Protein AF-A0A848W5E0-F1 (afdb_monomer)

Sequence (65 aa):
PREREVLECLLSGLPNKLIGDKLGISPRTVEVHRARLMLKTQAKSLAHLIQLAFQAGLLPENGET

pLDDT: mean 77.61, std 11.78, range [41.25, 89.38]

Radius of gyration: 11.64 Å; Cα contacts (8 Å, |Δi|>4): 52; chains: 1; bounding box: 29×23×33 Å

Secondary structure (DSSP, 8-state):
-HHHHHHHHHHTT--HHHHHHHHTS-HHHHHHHHHHHHHHHT-SSHHHHHHHHHHTT-S------

Structure (mmCIF, N/CA/C/O backbone):
data_AF-A0A848W5E0-F1
#
_entry.id   AF-A0A848W5E0-F1
#
loop_
_atom_site.group_PDB
_atom_site.id
_atom_site.type_symbol
_atom_site.label_atom_id
_atom_site.label_alt_id
_atom_site.label_comp_id
_atom_site.label_asym_id
_atom_site.label_entity_id
_atom_site.label_seq_id
_atom_site.pdbx_PDB_ins_code
_atom_site.Cartn_x
_atom_site.Cartn_y
_atom_site.Cartn_z
_atom_site.occupancy
_atom_site.B_iso_or_equiv
_atom_site.auth_seq_id
_atom_site.auth_comp_id
_atom_site.auth_asym_id
_atom_site.auth_atom_id
_atom_site.pdbx_PDB_model_num
ATOM 1 N N . PRO A 1 1 ? 1.607 11.481 3.184 1.00 60.72 1 PRO A N 1
ATOM 2 C CA . PRO A 1 1 ? 2.731 10.621 2.731 1.00 60.72 1 PRO A CA 1
ATOM 3 C C . PRO A 1 1 ? 2.170 9.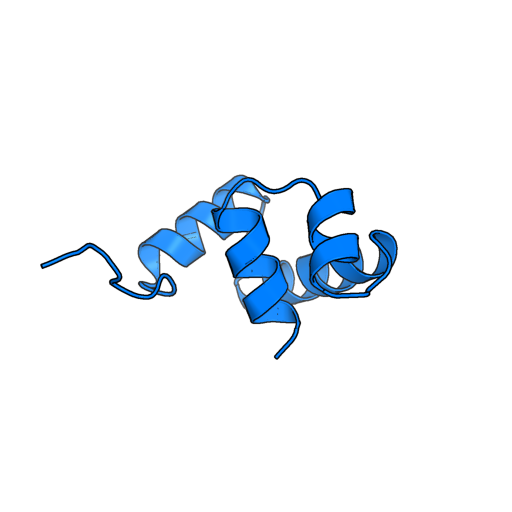611 1.737 1.00 60.72 1 PRO A C 1
ATOM 5 O O . PRO A 1 1 ? 1.604 8.608 2.153 1.00 60.72 1 PRO A O 1
ATOM 8 N N . ARG A 1 2 ? 2.263 9.924 0.440 1.00 72.88 2 ARG A N 1
ATOM 9 C CA . ARG A 1 2 ? 1.475 9.272 -0.621 1.00 72.88 2 ARG A CA 1
ATOM 10 C C . ARG A 1 2 ? 1.581 7.746 -0.663 1.00 72.88 2 ARG A C 1
ATOM 12 O O . ARG A 1 2 ? 0.623 7.088 -1.033 1.00 72.88 2 ARG A O 1
ATOM 19 N N . GLU A 1 3 ? 2.703 7.167 -0.240 1.00 78.69 3 GLU A N 1
ATOM 20 C CA . GLU A 1 3 ? 2.858 5.709 -0.111 1.00 78.69 3 GLU A CA 1
ATOM 21 C C . GLU A 1 3 ? 1.869 5.089 0.892 1.00 78.69 3 GLU A C 1
ATOM 23 O O . GLU A 1 3 ? 1.282 4.048 0.618 1.00 78.69 3 GLU A O 1
ATOM 28 N N . ARG A 1 4 ? 1.625 5.742 2.030 1.00 77.88 4 ARG A N 1
ATOM 29 C CA . ARG A 1 4 ? 0.655 5.265 3.025 1.00 77.88 4 ARG A CA 1
ATOM 30 C C . ARG A 1 4 ? -0.770 5.315 2.479 1.00 77.88 4 ARG A C 1
ATOM 32 O O . ARG A 1 4 ? -1.481 4.330 2.572 1.00 77.88 4 ARG A O 1
ATOM 39 N N . GLU A 1 5 ? -1.129 6.399 1.801 1.00 83.62 5 GLU A N 1
ATOM 40 C CA . GLU A 1 5 ? -2.470 6.547 1.225 1.00 83.62 5 GLU A CA 1
ATOM 41 C C . GLU A 1 5 ? -2.718 5.560 0.070 1.00 83.62 5 GLU A C 1
ATOM 43 O O . GLU A 1 5 ? -3.809 5.006 -0.068 1.00 83.62 5 GLU A O 1
ATOM 48 N N . VAL A 1 6 ? -1.689 5.286 -0.746 1.00 84.06 6 VAL A N 1
ATOM 49 C CA . VAL A 1 6 ? -1.732 4.219 -1.759 1.00 84.06 6 VAL A CA 1
ATOM 50 C C . VAL A 1 6 ? -1.940 2.860 -1.093 1.00 84.06 6 VAL A C 1
ATOM 52 O O . VAL A 1 6 ? -2.752 2.071 -1.572 1.00 84.06 6 VAL A O 1
ATOM 55 N N . LEU A 1 7 ? -1.227 2.585 0.002 1.00 80.44 7 LEU A N 1
ATOM 56 C CA . LEU A 1 7 ? -1.378 1.354 0.773 1.00 80.44 7 LEU A CA 1
ATOM 57 C C . LEU A 1 7 ? -2.797 1.223 1.345 1.00 80.44 7 LEU A C 1
ATOM 59 O O . LEU A 1 7 ? -3.414 0.184 1.160 1.00 80.44 7 LEU A O 1
ATOM 63 N N . GLU A 1 8 ? -3.349 2.271 1.952 1.00 82.31 8 GLU A N 1
ATOM 64 C CA . GLU A 1 8 ? -4.721 2.285 2.483 1.00 82.31 8 GLU A CA 1
ATOM 65 C C . GLU A 1 8 ? -5.771 2.036 1.396 1.00 82.31 8 GLU A C 1
ATOM 67 O O . GLU A 1 8 ? -6.712 1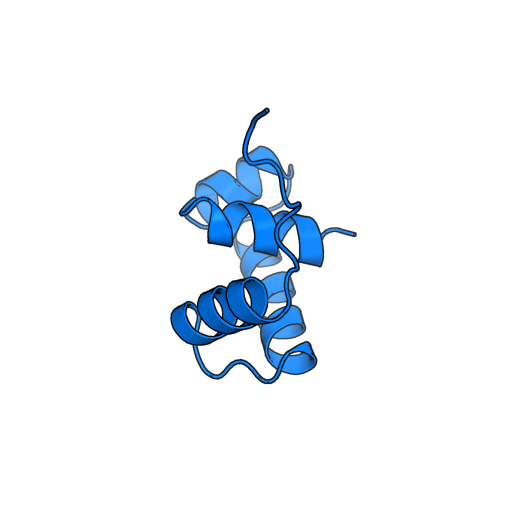.263 1.588 1.00 82.31 8 GLU A O 1
ATOM 72 N N . CYS A 1 9 ? -5.593 2.628 0.212 1.00 84.19 9 CYS A N 1
ATOM 73 C CA . CYS A 1 9 ? -6.507 2.375 -0.894 1.00 84.19 9 CYS A CA 1
ATOM 74 C C . CYS A 1 9 ? -6.380 0.939 -1.435 1.00 84.19 9 CYS A C 1
ATOM 76 O O . CYS A 1 9 ? -7.392 0.331 -1.781 1.00 84.19 9 CYS A O 1
ATOM 78 N N . LEU A 1 10 ? -5.167 0.373 -1.466 1.00 79.75 10 LEU A N 1
ATOM 79 C CA . LEU A 1 10 ? -4.955 -1.040 -1.806 1.00 79.75 10 LEU A CA 1
ATOM 80 C C . LEU A 1 10 ? -5.598 -1.976 -0.778 1.00 79.75 10 LEU A C 1
ATOM 82 O O . LEU A 1 10 ? -6.182 -2.984 -1.168 1.00 79.75 10 LEU A O 1
ATOM 86 N N . LEU A 1 11 ? -5.516 -1.637 0.511 1.00 78.50 11 LEU A N 1
ATOM 87 C CA . LEU A 1 11 ? -6.161 -2.373 1.601 1.00 78.50 11 LEU A CA 1
ATOM 88 C C . LEU A 1 11 ? -7.689 -2.313 1.506 1.00 78.50 11 LEU A C 1
ATOM 90 O O . LEU A 1 11 ? -8.351 -3.308 1.770 1.00 78.50 11 LEU A O 1
ATOM 94 N N . SER A 1 12 ? -8.240 -1.191 1.035 1.00 80.88 12 SER A N 1
ATOM 95 C CA . SER A 1 12 ? -9.668 -1.064 0.704 1.00 80.88 12 SER A CA 1
ATOM 96 C C . SER A 1 12 ? -10.090 -1.859 -0.543 1.00 80.88 12 SER A C 1
ATOM 98 O O . SER A 1 12 ? -11.248 -1.790 -0.944 1.00 80.88 12 SER A O 1
ATOM 100 N N . GLY A 1 13 ? -9.172 -2.573 -1.207 1.00 80.88 13 GLY A N 1
ATOM 101 C CA . GLY A 1 13 ? -9.465 -3.334 -2.424 1.00 80.88 13 GLY A CA 1
ATOM 102 C C . GLY A 1 13 ? -9.671 -2.466 -3.671 1.00 80.88 13 GLY A C 1
ATOM 103 O O . GLY A 1 13 ? -10.211 -2.942 -4.670 1.00 80.88 13 GLY A O 1
ATOM 104 N N . LEU A 1 14 ? -9.252 -1.195 -3.645 1.00 82.81 14 LEU A N 1
ATOM 105 C CA . LEU A 1 14 ? -9.407 -0.301 -4.789 1.00 82.81 14 LEU A CA 1
ATOM 106 C C . LEU A 1 14 ? -8.394 -0.657 -5.894 1.00 82.81 14 LEU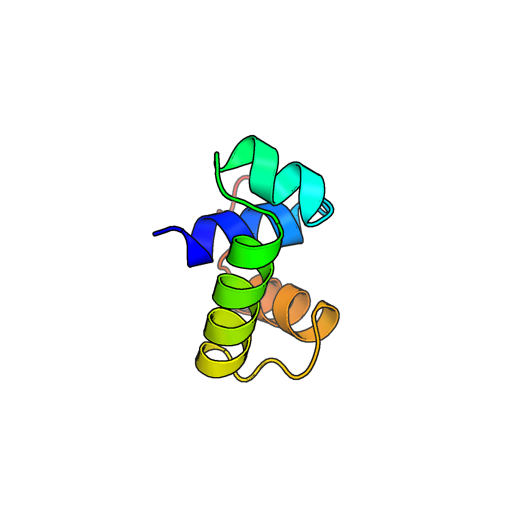 A C 1
ATOM 108 O O . LEU A 1 1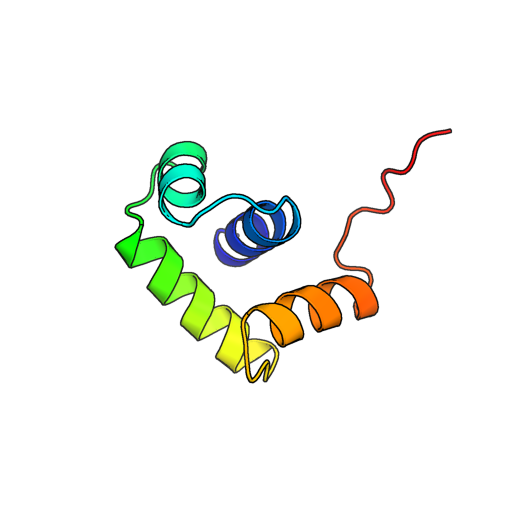4 ? -7.208 -0.853 -5.617 1.00 82.81 14 LEU A O 1
ATOM 112 N N . PRO A 1 15 ? -8.810 -0.695 -7.172 1.00 81.56 15 PRO A N 1
ATOM 113 C CA . PRO A 1 15 ? -7.892 -0.910 -8.283 1.00 81.56 15 PRO A CA 1
ATOM 114 C C . PRO A 1 15 ? -7.022 0.329 -8.523 1.00 81.56 15 PRO A C 1
ATOM 116 O O . PRO A 1 15 ? -7.475 1.457 -8.341 1.00 81.56 15 PRO A O 1
ATOM 119 N N . ASN A 1 16 ? -5.800 0.139 -9.037 1.00 82.50 16 ASN A N 1
ATOM 120 C CA . ASN A 1 16 ? -4.805 1.206 -9.253 1.00 82.50 16 ASN A CA 1
ATOM 121 C C . ASN A 1 16 ? -5.363 2.465 -9.950 1.00 82.50 16 ASN A C 1
ATOM 123 O O . ASN A 1 16 ? -4.916 3.573 -9.666 1.00 82.50 16 ASN A O 1
ATOM 127 N N . LYS A 1 17 ? -6.328 2.296 -10.864 1.00 84.06 17 LYS A N 1
ATOM 128 C CA . LYS A 1 17 ? -6.994 3.399 -11.568 1.00 84.06 17 LYS A CA 1
ATOM 129 C C . LYS A 1 17 ? -7.801 4.288 -10.615 1.00 84.06 17 LYS A C 1
ATOM 131 O O . LYS A 1 17 ? -7.647 5.500 -10.665 1.00 84.06 17 LYS A O 1
ATOM 136 N N . LEU A 1 18 ? -8.596 3.682 -9.731 1.00 86.94 18 LEU A N 1
ATOM 137 C CA . LEU A 1 18 ? -9.358 4.388 -8.694 1.00 86.94 18 LEU A CA 1
ATOM 138 C C . LEU A 1 18 ? -8.437 4.991 -7.635 1.00 86.94 18 LEU A C 1
ATOM 140 O O . LEU A 1 18 ? -8.687 6.094 -7.176 1.00 86.94 18 LEU A O 1
ATOM 144 N N . ILE A 1 19 ? -7.352 4.300 -7.277 1.00 88.56 19 ILE A N 1
ATOM 145 C CA . ILE A 1 19 ? -6.339 4.842 -6.359 1.00 88.56 19 ILE A CA 1
ATOM 146 C C . ILE A 1 19 ? -5.732 6.125 -6.929 1.00 88.56 19 ILE A C 1
ATOM 148 O O . ILE A 1 19 ? -5.608 7.119 -6.220 1.00 88.56 19 ILE A O 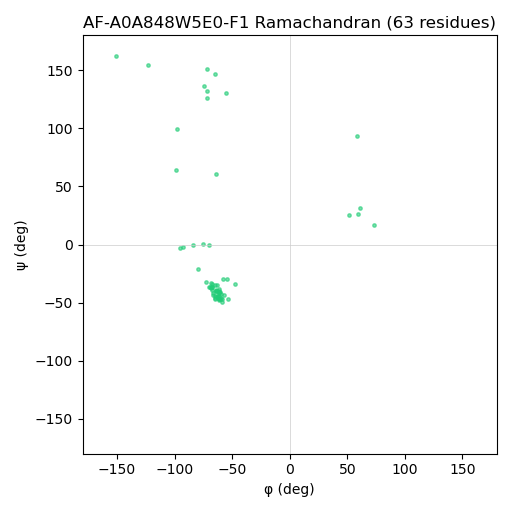1
ATOM 152 N N . GLY A 1 20 ? -5.367 6.100 -8.213 1.00 89.06 20 GLY A N 1
ATOM 153 C CA . GLY A 1 20 ? -4.836 7.266 -8.904 1.00 89.06 20 GLY A CA 1
ATOM 154 C C . GLY A 1 20 ? -5.831 8.422 -8.929 1.00 89.06 20 GLY A C 1
ATOM 155 O O . GLY A 1 20 ? -5.479 9.537 -8.557 1.00 89.06 20 GLY A O 1
ATOM 156 N N . ASP A 1 21 ? -7.083 8.132 -9.276 1.00 89.38 21 ASP A N 1
ATOM 157 C CA . ASP A 1 21 ? -8.170 9.112 -9.285 1.00 89.38 21 ASP A CA 1
ATOM 158 C C . ASP A 1 21 ? -8.385 9.748 -7.898 1.00 89.38 21 ASP A C 1
ATOM 160 O O . ASP A 1 21 ? -8.317 10.966 -7.748 1.00 89.38 21 ASP A O 1
ATOM 164 N N . LYS A 1 22 ? -8.488 8.919 -6.851 1.00 87.31 22 LYS A N 1
ATOM 165 C CA . LYS A 1 22 ? -8.711 9.348 -5.462 1.00 87.31 22 LYS A CA 1
ATOM 166 C C . LYS A 1 22 ? -7.565 10.196 -4.903 1.00 87.31 22 LYS A C 1
ATOM 168 O O . LYS A 1 22 ? -7.798 11.103 -4.112 1.00 87.31 22 LYS A O 1
ATOM 173 N N . LEU A 1 23 ? -6.328 9.894 -5.301 1.00 85.75 23 LEU A N 1
ATOM 174 C CA . LEU A 1 23 ? -5.121 10.601 -4.857 1.00 85.75 23 LEU A CA 1
ATOM 175 C C . LEU A 1 23 ? -4.704 11.746 -5.790 1.00 85.75 23 LEU A C 1
ATOM 177 O O . LEU A 1 23 ? -3.698 12.413 -5.527 1.00 85.75 23 LEU A O 1
ATOM 181 N N . GLY A 1 24 ? -5.425 11.956 -6.895 1.00 88.25 24 GLY A N 1
ATOM 182 C CA . GLY A 1 24 ? -5.062 12.928 -7.927 1.00 88.25 24 GLY A CA 1
ATOM 183 C C . GLY A 1 24 ? -3.702 12.640 -8.578 1.00 88.25 24 GLY A C 1
ATOM 184 O O . GLY A 1 24 ? -2.977 13.566 -8.944 1.00 88.25 24 GLY A O 1
ATOM 185 N N . ILE A 1 25 ? -3.307 11.367 -8.678 1.00 88.19 25 ILE A N 1
ATOM 186 C CA . ILE A 1 25 ? -2.053 10.928 -9.304 1.00 88.19 25 ILE A CA 1
ATOM 187 C C . ILE A 1 25 ? -2.319 9.927 -10.425 1.00 88.19 25 ILE A C 1
ATOM 189 O O . ILE A 1 25 ? -3.301 9.198 -10.438 1.00 88.19 25 ILE A O 1
ATOM 193 N N . SER A 1 26 ? -1.407 9.841 -11.389 1.00 89.12 26 SER A N 1
ATOM 194 C CA . SER A 1 26 ? -1.543 8.843 -12.451 1.00 89.12 26 SER A CA 1
ATOM 195 C C . SER A 1 26 ? -1.428 7.412 -11.901 1.00 89.12 26 SER A C 1
ATOM 197 O O . SER A 1 26 ? -0.609 7.171 -11.011 1.00 89.12 26 SER A O 1
ATOM 199 N N . PRO A 1 27 ? -2.147 6.425 -12.472 1.00 85.12 27 PRO A N 1
ATOM 200 C CA . PRO A 1 27 ? -2.024 5.016 -12.075 1.00 85.12 27 PRO A CA 1
ATOM 201 C C . PRO A 1 27 ? -0.585 4.496 -12.220 1.00 85.12 27 PRO A C 1
ATOM 203 O O . PRO A 1 27 ? -0.122 3.696 -11.413 1.00 85.12 27 PRO A O 1
ATOM 206 N N . ARG A 1 28 ? 0.168 5.046 -13.177 1.00 86.75 28 ARG A N 1
ATOM 207 C CA . ARG A 1 28 ? 1.606 4.801 -13.334 1.00 86.75 28 ARG A CA 1
ATOM 208 C C . ARG A 1 28 ? 2.420 5.247 -12.113 1.00 86.75 28 ARG A C 1
ATOM 210 O O . ARG A 1 28 ? 3.366 4.582 -11.708 1.00 86.75 28 ARG A O 1
ATOM 217 N N . THR A 1 29 ? 2.045 6.366 -11.499 1.00 88.19 29 THR A N 1
ATOM 218 C CA . THR A 1 29 ? 2.665 6.874 -10.268 1.00 88.19 29 THR A CA 1
ATOM 219 C C . THR A 1 29 ? 2.308 5.993 -9.070 1.00 88.19 29 THR A C 1
ATOM 221 O O . THR A 1 29 ? 3.166 5.739 -8.225 1.00 88.19 29 THR A O 1
ATOM 224 N N . VAL A 1 30 ? 1.080 5.458 -9.022 1.00 88.19 30 VAL A N 1
ATOM 225 C CA . VAL A 1 30 ? 0.665 4.464 -8.016 1.00 88.19 30 VAL A CA 1
ATOM 226 C C . VAL A 1 30 ? 1.583 3.240 -8.061 1.00 88.19 30 VAL A C 1
ATOM 228 O O . VAL A 1 30 ? 2.042 2.790 -7.015 1.00 88.19 30 VAL A O 1
ATOM 231 N N . GLU A 1 31 ? 1.929 2.737 -9.248 1.00 86.38 31 GLU A N 1
ATOM 232 C CA . GLU A 1 31 ? 2.872 1.617 -9.394 1.00 86.38 31 GLU A CA 1
ATOM 233 C C . GLU A 1 31 ? 4.271 1.936 -8.850 1.00 86.38 31 GLU A C 1
ATOM 235 O O . GLU A 1 31 ? 4.853 1.114 -8.143 1.00 86.38 31 GLU A O 1
ATOM 240 N N . VAL A 1 32 ? 4.793 3.144 -9.095 1.00 88.62 32 VAL A N 1
ATOM 241 C CA . VAL A 1 32 ? 6.091 3.577 -8.545 1.00 88.62 32 VAL A CA 1
ATOM 242 C C . VAL A 1 32 ? 6.058 3.616 -7.015 1.00 88.62 32 VAL A C 1
ATOM 244 O O . VAL A 1 32 ? 6.985 3.131 -6.362 1.00 88.62 32 VAL A O 1
ATOM 247 N N . HIS A 1 33 ? 4.987 4.152 -6.426 1.00 85.56 33 HIS A N 1
ATOM 248 C CA . HIS A 1 33 ? 4.812 4.147 -4.972 1.00 85.56 33 HIS A CA 1
ATOM 249 C C . HIS A 1 33 ? 4.691 2.725 -4.418 1.00 85.56 33 HIS A C 1
ATOM 251 O O . HIS A 1 33 ? 5.296 2.423 -3.392 1.00 85.56 33 HIS A O 1
ATOM 257 N N . ARG A 1 34 ? 3.991 1.827 -5.121 1.00 81.56 34 ARG A N 1
ATOM 258 C CA . ARG A 1 34 ? 3.893 0.407 -4.757 1.00 81.56 34 ARG A CA 1
ATOM 259 C C . ARG A 1 34 ? 5.246 -0.286 -4.776 1.00 81.56 34 ARG A C 1
ATOM 261 O O . ARG A 1 34 ? 5.565 -0.970 -3.814 1.00 81.56 34 ARG A O 1
ATOM 268 N N . ALA A 1 35 ? 6.056 -0.080 -5.811 1.00 84.69 35 ALA A N 1
ATOM 269 C CA . ALA A 1 35 ? 7.398 -0.653 -5.882 1.00 84.69 35 ALA A CA 1
ATOM 270 C C . ALA A 1 35 ? 8.270 -0.185 -4.705 1.00 84.69 35 ALA A C 1
ATOM 272 O O . ALA A 1 35 ? 8.945 -0.993 -4.071 1.00 84.69 35 ALA A O 1
ATOM 273 N N . ARG A 1 36 ? 8.196 1.104 -4.348 1.00 85.75 36 ARG A N 1
ATOM 274 C CA . ARG A 1 36 ? 8.897 1.654 -3.176 1.00 85.75 36 ARG A CA 1
ATOM 275 C C . ARG A 1 36 ? 8.386 1.073 -1.858 1.00 85.75 36 ARG A C 1
ATOM 277 O O . ARG A 1 36 ? 9.202 0.677 -1.031 1.00 85.75 36 ARG A O 1
ATOM 284 N N . LEU A 1 37 ? 7.068 0.954 -1.685 1.00 80.94 37 LEU A N 1
ATOM 285 C CA . LEU A 1 37 ? 6.466 0.290 -0.525 1.00 80.94 37 LEU A CA 1
ATOM 286 C C . LEU A 1 37 ? 6.925 -1.158 -0.414 1.00 80.94 37 LEU A C 1
ATOM 288 O O . LEU A 1 37 ? 7.319 -1.573 0.668 1.00 80.94 37 LEU A O 1
ATOM 292 N N . MET A 1 38 ? 6.906 -1.912 -1.515 1.00 81.75 38 MET A N 1
ATOM 293 C CA . MET A 1 38 ? 7.332 -3.313 -1.554 1.00 81.75 38 MET A CA 1
ATOM 294 C C . MET A 1 38 ? 8.811 -3.462 -1.208 1.00 81.75 38 MET A C 1
ATOM 296 O O . MET A 1 38 ? 9.159 -4.349 -0.438 1.00 81.75 38 MET A O 1
ATOM 300 N N . LEU A 1 39 ? 9.672 -2.562 -1.692 1.00 83.25 39 LEU A N 1
ATOM 301 C CA . LEU A 1 39 ? 11.085 -2.531 -1.307 1.00 83.25 39 LEU A CA 1
ATOM 302 C C . LEU A 1 39 ? 11.256 -2.237 0.189 1.00 83.25 39 LEU A C 1
ATOM 304 O O . LEU A 1 39 ? 12.028 -2.910 0.864 1.00 83.25 39 LEU A O 1
ATOM 308 N N . LYS A 1 40 ? 10.506 -1.267 0.719 1.00 81.75 40 LYS A N 1
ATOM 309 C CA . LYS A 1 40 ? 10.607 -0.829 2.118 1.00 81.75 40 LYS A CA 1
ATOM 310 C C . LYS A 1 40 ? 10.023 -1.836 3.113 1.00 81.75 40 LYS A C 1
ATOM 312 O O . LYS A 1 40 ? 10.513 -1.941 4.229 1.00 81.75 40 LYS A O 1
ATOM 317 N N . THR A 1 41 ? 8.985 -2.563 2.709 1.00 76.38 41 THR A N 1
ATOM 318 C CA . THR A 1 41 ? 8.316 -3.604 3.509 1.00 76.38 41 THR A CA 1
ATOM 319 C C . THR A 1 41 ? 8.833 -5.013 3.210 1.00 76.38 41 THR A C 1
ATOM 321 O O . THR A 1 41 ? 8.378 -5.970 3.824 1.00 76.38 41 THR A O 1
ATOM 324 N N . GLN A 1 42 ? 9.759 -5.161 2.255 1.00 81.56 42 GLN A N 1
ATOM 325 C CA . GLN A 1 42 ? 10.215 -6.446 1.706 1.00 81.56 42 GLN A CA 1
ATOM 326 C C . GLN A 1 42 ? 9.085 -7.382 1.238 1.00 81.56 42 GLN A C 1
ATOM 328 O O . GLN A 1 42 ? 9.246 -8.605 1.170 1.00 81.56 42 GLN A O 1
ATOM 333 N N . ALA A 1 43 ? 7.931 -6.824 0.877 1.00 80.31 43 ALA A N 1
ATOM 334 C CA . ALA A 1 43 ? 6.805 -7.611 0.417 1.00 80.31 43 ALA A CA 1
ATOM 335 C C . ALA A 1 43 ? 7.073 -8.181 -0.984 1.00 80.31 43 ALA A C 1
ATOM 337 O O . ALA A 1 43 ? 7.357 -7.449 -1.931 1.00 80.31 43 ALA A O 1
ATOM 338 N N . LYS A 1 44 ? 6.929 -9.503 -1.130 1.00 77.81 44 LYS A N 1
ATOM 339 C CA . LYS A 1 44 ? 7.184 -10.210 -2.401 1.00 77.81 44 LYS A CA 1
ATOM 340 C C . LYS A 1 44 ? 6.039 -10.102 -3.416 1.00 77.81 44 LYS A C 1
ATOM 342 O O . LYS A 1 44 ? 6.270 -10.274 -4.606 1.00 77.81 44 LYS A O 1
ATOM 347 N N . SER A 1 45 ? 4.825 -9.793 -2.955 1.00 79.25 45 SER A N 1
ATOM 348 C CA . SER A 1 45 ? 3.611 -9.707 -3.783 1.00 79.25 45 SER A CA 1
ATOM 349 C C . SER A 1 45 ? 2.624 -8.696 -3.201 1.00 79.25 45 SER A C 1
ATOM 351 O O . SER A 1 45 ? 2.695 -8.396 -2.013 1.00 79.25 45 SER A O 1
ATOM 353 N N . LEU A 1 46 ? 1.653 -8.229 -4.000 1.00 72.69 46 LEU A N 1
ATOM 354 C CA . LEU A 1 46 ? 0.551 -7.373 -3.520 1.00 72.69 46 LEU A CA 1
ATOM 355 C C . LEU A 1 46 ? -0.180 -8.002 -2.330 1.00 72.69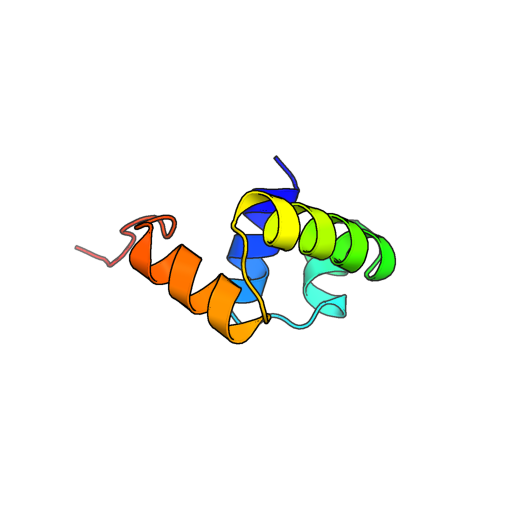 46 LEU A C 1
ATOM 357 O O . LEU A 1 46 ? -0.375 -7.338 -1.322 1.00 72.69 46 LEU A O 1
ATOM 361 N N . ALA A 1 47 ? -0.520 -9.289 -2.424 1.00 77.81 47 ALA A N 1
ATOM 362 C CA . ALA A 1 47 ? -1.183 -10.003 -1.336 1.00 77.81 47 ALA A CA 1
ATOM 363 C C . ALA A 1 47 ? -0.312 -10.043 -0.071 1.00 77.81 47 ALA A C 1
ATOM 365 O O . ALA A 1 47 ? -0.805 -9.815 1.026 1.00 77.81 47 ALA A O 1
ATOM 366 N N . HIS A 1 48 ? 0.999 -10.247 -0.234 1.00 82.31 48 HIS A N 1
ATOM 367 C CA . HIS A 1 48 ? 1.948 -10.254 0.878 1.00 82.31 48 HIS A CA 1
ATOM 368 C C . HIS A 1 48 ? 2.085 -8.859 1.505 1.00 82.31 48 HIS A C 1
ATOM 370 O O . HIS A 1 48 ? 2.177 -8.741 2.715 1.00 82.31 48 HIS A O 1
ATOM 376 N N . LEU A 1 49 ? 2.043 -7.796 0.700 1.00 78.94 49 LEU A N 1
ATOM 377 C CA . LEU A 1 49 ? 2.070 -6.407 1.161 1.00 78.94 49 LEU A CA 1
ATOM 378 C C . LEU A 1 49 ? 0.802 -6.042 1.944 1.00 78.94 49 LEU A C 1
ATOM 380 O O . LEU A 1 49 ? 0.897 -5.413 2.993 1.00 78.94 49 LEU A O 1
ATOM 384 N N . ILE A 1 50 ? -0.365 -6.480 1.466 1.00 78.88 50 ILE A N 1
ATOM 385 C CA . ILE A 1 50 ? -1.650 -6.341 2.167 1.00 78.88 50 ILE A CA 1
ATOM 386 C C . ILE A 1 50 ? -1.607 -7.094 3.498 1.00 78.88 50 ILE A C 1
ATOM 388 O O . ILE A 1 50 ? -1.930 -6.528 4.536 1.00 78.88 50 ILE A O 1
ATOM 392 N N . GLN A 1 51 ? -1.140 -8.342 3.483 1.00 80.38 51 GLN A N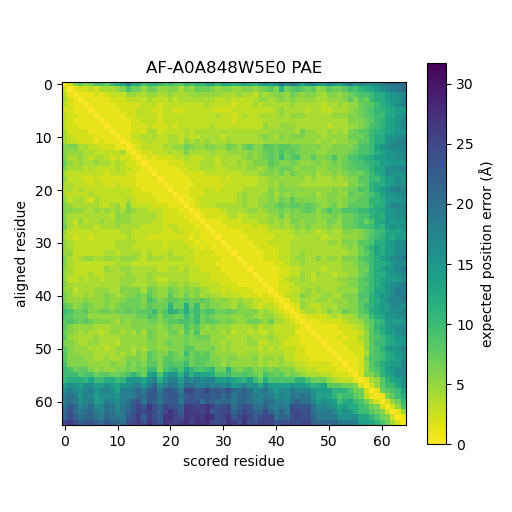 1
ATOM 393 C CA . GLN A 1 51 ? -1.028 -9.173 4.677 1.00 80.38 51 GLN A CA 1
ATOM 394 C C . GLN A 1 51 ? -0.029 -8.597 5.687 1.00 80.38 51 GLN A C 1
ATOM 396 O O . GLN A 1 51 ? -0.308 -8.592 6.880 1.00 80.38 51 GLN A O 1
ATOM 401 N N . LEU A 1 52 ? 1.103 -8.063 5.221 1.00 78.88 52 LEU A N 1
ATOM 402 C CA . LEU A 1 52 ? 2.096 -7.426 6.080 1.00 78.88 52 LEU A CA 1
ATOM 403 C C . LEU A 1 52 ? 1.557 -6.129 6.688 1.00 78.88 52 LEU A C 1
ATOM 405 O O . LEU A 1 52 ? 1.800 -5.866 7.855 1.00 78.88 52 LEU A O 1
ATOM 409 N N . ALA A 1 53 ? 0.802 -5.332 5.930 1.00 76.56 53 ALA A N 1
ATOM 410 C CA . ALA A 1 53 ? 0.163 -4.129 6.455 1.00 76.56 53 ALA A CA 1
ATOM 411 C C . ALA A 1 53 ? -0.941 -4.454 7.476 1.00 76.56 53 ALA A C 1
ATOM 413 O O . ALA A 1 53 ? -1.083 -3.734 8.464 1.00 76.56 53 ALA A O 1
ATOM 414 N N . PHE A 1 54 ? -1.654 -5.568 7.275 1.00 75.12 54 PHE A N 1
ATOM 415 C CA . PHE A 1 54 ? -2.608 -6.119 8.236 1.00 75.12 54 PHE A CA 1
ATOM 416 C C . PHE A 1 54 ? -1.905 -6.588 9.521 1.00 75.12 54 PHE A C 1
ATOM 418 O O . PHE A 1 54 ? -2.325 -6.238 10.617 1.00 75.12 54 PHE A O 1
ATOM 425 N N . GLN A 1 55 ? -0.787 -7.315 9.397 1.00 72.56 55 GLN A N 1
ATOM 426 C CA . GLN A 1 55 ? 0.023 -7.769 10.538 1.00 72.56 55 GLN A CA 1
ATOM 427 C C . GLN A 1 55 ? 0.743 -6.629 11.265 1.00 72.56 55 GLN A C 1
ATOM 429 O O . GLN A 1 55 ? 0.931 -6.694 12.474 1.00 72.56 55 GLN A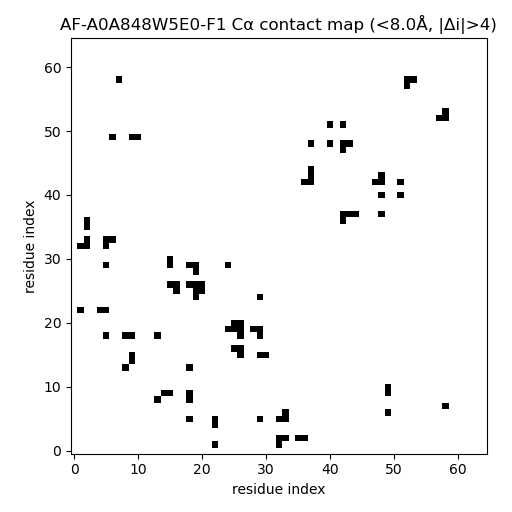 O 1
ATOM 434 N N . ALA A 1 56 ? 1.151 -5.584 10.545 1.00 69.62 56 ALA A N 1
ATOM 435 C CA . ALA A 1 56 ? 1.857 -4.438 11.106 1.00 69.62 56 ALA A CA 1
ATOM 436 C C . ALA A 1 56 ? 0.938 -3.479 11.885 1.00 69.62 56 ALA A C 1
ATOM 438 O O . ALA A 1 56 ? 1.422 -2.447 12.346 1.00 69.62 56 ALA A O 1
ATOM 439 N N . GLY A 1 57 ? -0.368 -3.768 11.992 1.00 65.25 57 GLY A N 1
ATOM 440 C CA . GLY A 1 57 ? -1.333 -2.879 12.647 1.00 65.25 57 GLY A CA 1
ATOM 441 C C . GLY A 1 57 ? -1.395 -1.500 11.987 1.00 65.25 57 GLY A C 1
ATOM 442 O O . GLY A 1 57 ? -1.668 -0.504 12.645 1.00 65.25 57 GLY A O 1
ATOM 443 N N . LEU A 1 58 ? -1.061 -1.416 10.690 1.00 63.06 58 LEU A N 1
ATOM 444 C CA . LEU A 1 58 ? -1.031 -0.150 9.954 1.00 63.06 58 LEU A CA 1
ATOM 445 C C . LEU A 1 58 ? -2.413 0.252 9.422 1.00 63.06 58 LEU A C 1
ATOM 447 O O . LEU A 1 58 ? -2.533 1.282 8.760 1.00 63.06 58 LEU A O 1
ATOM 451 N N . LEU A 1 59 ? -3.430 -0.569 9.683 1.00 55.47 59 LEU A N 1
ATOM 452 C CA . LEU A 1 59 ? -4.813 -0.130 9.657 1.00 55.47 59 LEU A CA 1
ATOM 453 C C . LEU A 1 59 ? -5.025 0.756 10.889 1.00 55.47 59 LEU A C 1
ATOM 455 O O . LEU A 1 59 ? -4.637 0.341 11.981 1.00 55.47 59 LEU A O 1
ATOM 459 N N . PRO A 1 60 ? -5.639 1.943 10.769 1.00 46.34 60 PRO A N 1
ATOM 460 C CA . PRO A 1 60 ? -6.249 2.529 11.949 1.00 46.34 60 PRO A CA 1
ATOM 461 C C . PRO A 1 60 ? -7.223 1.480 12.495 1.00 46.34 60 PRO A C 1
ATOM 463 O O . PRO A 1 60 ? -8.010 0.922 11.728 1.00 46.34 60 PRO A O 1
ATOM 466 N N . GLU A 1 61 ? -7.148 1.185 13.790 1.00 47.53 61 GLU A N 1
ATOM 467 C CA . GLU A 1 61 ? -8.175 0.441 14.525 1.00 47.53 61 GLU A CA 1
ATOM 468 C C . GLU A 1 61 ? -9.489 1.244 14.543 1.00 47.53 61 GLU A C 1
ATOM 470 O O . GLU A 1 61 ? -9.989 1.646 15.583 1.00 47.53 61 GLU A O 1
ATOM 475 N N . ASN A 1 62 ? -10.051 1.521 13.370 1.00 52.56 62 ASN A N 1
ATOM 476 C CA . ASN A 1 62 ? -11.395 2.039 13.209 1.00 52.56 62 ASN A CA 1
ATOM 477 C C . ASN A 1 62 ? -12.307 0.854 12.864 1.00 52.56 62 ASN A C 1
ATOM 479 O O . ASN A 1 62 ? -12.839 0.771 11.762 1.00 52.56 62 ASN A O 1
ATOM 483 N N . GLY A 1 63 ? -12.425 -0.082 13.806 1.00 43.34 63 GLY A N 1
ATOM 484 C CA . GLY A 1 63 ? -13.731 -0.631 14.168 1.00 43.34 63 GLY A CA 1
ATOM 485 C C . GLY A 1 63 ? -14.146 0.147 15.418 1.00 43.34 63 GLY A C 1
ATOM 486 O O . GLY A 1 63 ? -13.467 0.071 16.429 1.00 43.34 63 GLY A O 1
ATOM 487 N N . GLU A 1 64 ? -14.992 1.167 15.296 1.00 54.22 64 GLU A N 1
ATOM 488 C CA . GLU A 1 64 ? -16.427 1.029 15.581 1.00 54.22 64 GLU A CA 1
ATOM 489 C C . GLU A 1 64 ? -16.693 0.561 17.029 1.00 54.22 64 GLU A C 1
ATOM 491 O O . GLU A 1 64 ? -16.776 -0.633 17.267 1.00 54.22 64 GLU A O 1
ATOM 496 N N . THR A 1 65 ? -16.894 1.545 17.924 1.00 41.25 65 THR A N 1
ATOM 497 C CA . THR A 1 65 ? -17.586 1.509 19.243 1.00 41.25 65 THR A CA 1
ATOM 498 C C . THR A 1 65 ? -17.094 0.556 20.335 1.00 41.25 65 THR A C 1
ATOM 500 O O . THR A 1 65 ? -17.188 -0.677 20.180 1.00 41.25 65 THR A O 1
#

Solvent-accessible surface area (backbone atoms only — not comparable to full-atom values): 3853 Å² total; per-residue (Å²): 111,71,54,59,57,52,49,52,35,49,68,71,69,47,53,57,63,57,44,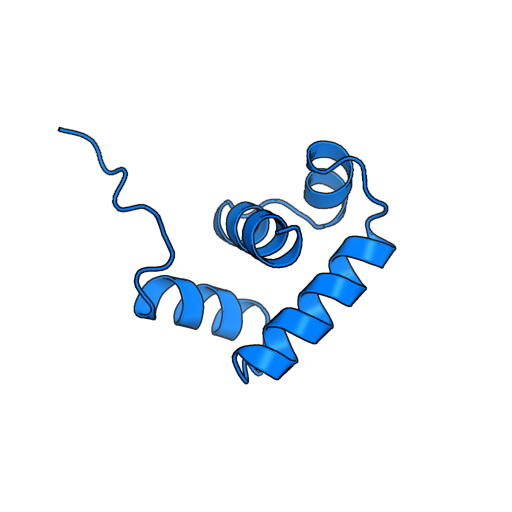9,62,77,68,75,42,55,42,72,55,48,51,54,40,48,53,52,49,27,64,76,68,68,30,89,42,73,69,47,40,48,50,47,38,60,72,66,59,68,56,78,86,76,72,79,134

Nearest PDB structures (foldseek):
  6ugl-assembly1_A  TM=9.735E-01  e=5.699E-03  Vibrio cholerae O1 str. 2010EL-1786
  7dwm-assembly1_B  TM=9.557E-01  e=6.040E-03  Hapunavirus VP882
  4zms-assembly1_B  TM=9.102E-01  e=6.786E-03  Streptococcus pneumoniae R6
  3qp6-assembly1_A-2  TM=8.321E-01  e=8.079E-03  Chromobacterium violaceum
  6jqs-assembly1_A  TM=9.299E-01  e=1.933E-02  Paenisporosarcina sp. TG-14

Foldseek 3Di:
DLLLLLLVCVLVVHDLCVSCVVVVHDSVVSVVSVVVLCVVQVQPDSVSSSVSCVVVCVPPPPPDD

Mean predicted aligned error: 6.97 Å